Protein AF-A0A2V8DP26-F1 (afdb_monomer)

Solvent-accessible surface area (backbone atoms only — not comparable to full-atom values): 3430 Å² total; per-residue (Å²): 120,82,68,33,62,60,46,29,57,50,56,54,33,65,84,52,31,72,76,36,67,87,80,55,64,85,84,44,42,66,64,57,37,50,53,49,54,52,58,54,74,71,41,81,75,81,84,81,82,88,87,85,134

Secondary structure (DSSP, 8-state):
-TTHHHHHHHHT-HHHHTTSTTTS-SSPPHHHHHHHHHHHHT-SS--------

Structure (mmCIF, N/CA/C/O backbone):
data_AF-A0A2V8DP26-F1
#
_entry.id   AF-A0A2V8DP26-F1
#
loop_
_atom_site.group_PDB
_atom_site.id
_atom_site.type_symbol
_atom_site.label_atom_id
_atom_site.label_alt_id
_atom_site.label_comp_id
_atom_site.label_asym_id
_atom_site.label_entity_id
_atom_site.label_seq_id
_atom_site.pdbx_PDB_ins_code
_atom_site.Cartn_x
_atom_site.Cartn_y
_atom_site.Cartn_z
_atom_site.occupancy
_atom_site.B_iso_or_equiv
_atom_site.auth_seq_id
_atom_site.auth_comp_id
_atom_site.auth_asym_id
_atom_site.auth_atom_id
_atom_site.pdbx_PDB_model_num
ATOM 1 N N . MET A 1 1 ? -8.478 -14.445 -2.151 1.00 57.62 1 MET A N 1
ATOM 2 C CA . MET A 1 1 ? -7.094 -14.287 -2.665 1.00 57.62 1 MET A CA 1
ATOM 3 C C . MET A 1 1 ? -6.986 -13.295 -3.826 1.00 57.62 1 MET A C 1
ATOM 5 O O . MET A 1 1 ? -5.864 -12.957 -4.171 1.00 57.62 1 MET A O 1
ATOM 9 N N . SER A 1 2 ? -8.101 -12.795 -4.381 1.00 74.62 2 SER A N 1
ATOM 10 C CA . SER A 1 2 ? -8.106 -11.898 -5.548 1.00 74.62 2 SER A CA 1
ATOM 11 C C . SER A 1 2 ? -7.326 -10.589 -5.353 1.00 74.62 2 SER A C 1
ATOM 13 O O . SER A 1 2 ? -6.758 -10.092 -6.314 1.00 74.62 2 SER A O 1
ATOM 15 N N . ASP A 1 3 ? -7.229 -10.068 -4.123 1.00 80.75 3 ASP A N 1
ATOM 16 C CA . ASP A 1 3 ? -6.570 -8.777 -3.844 1.00 80.75 3 ASP A CA 1
ATOM 17 C C . ASP A 1 3 ? -5.031 -8.858 -3.794 1.00 80.75 3 ASP A C 1
ATOM 19 O O . ASP A 1 3 ? -4.345 -7.841 -3.858 1.00 80.75 3 ASP A O 1
ATOM 23 N N . VAL A 1 4 ? -4.462 -10.066 -3.687 1.00 86.88 4 VAL A N 1
ATOM 24 C CA . VAL A 1 4 ? -3.012 -10.267 -3.504 1.00 86.88 4 VAL A CA 1
ATOM 25 C C . VAL A 1 4 ? -2.234 -9.954 -4.781 1.00 86.88 4 VAL A C 1
ATOM 27 O O . VAL A 1 4 ? -1.239 -9.235 -4.738 1.00 86.88 4 VAL A O 1
ATOM 30 N N . ASP A 1 5 ? -2.661 -10.493 -5.921 1.00 88.25 5 ASP A N 1
ATOM 31 C CA . ASP A 1 5 ? -1.961 -10.312 -7.195 1.00 88.25 5 ASP A CA 1
ATOM 32 C C . ASP A 1 5 ? -1.950 -8.855 -7.704 1.00 88.25 5 ASP A C 1
ATOM 34 O O . ASP A 1 5 ? -0.869 -8.383 -8.079 1.00 88.25 5 ASP A O 1
ATOM 38 N N . PRO A 1 6 ? -3.069 -8.095 -7.696 1.00 87.94 6 PRO A N 1
ATOM 39 C CA . PRO A 1 6 ? -3.029 -6.680 -8.051 1.00 87.94 6 PRO A CA 1
ATOM 40 C C . PRO A 1 6 ? -2.166 -5.881 -7.070 1.00 87.94 6 PRO A C 1
ATOM 42 O O . PRO A 1 6 ? -1.359 -5.065 -7.515 1.00 87.94 6 PRO A O 1
ATOM 45 N N . LEU A 1 7 ? -2.235 -6.162 -5.762 1.00 88.56 7 LEU A N 1
ATOM 46 C CA . LEU A 1 7 ? -1.400 -5.482 -4.771 1.00 88.56 7 LEU A CA 1
ATOM 47 C C . LEU A 1 7 ? 0.096 -5.704 -5.039 1.00 88.56 7 LEU A C 1
ATOM 49 O O . LEU A 1 7 ? 0.852 -4.740 -5.085 1.00 88.56 7 LEU A O 1
ATOM 53 N N . VAL A 1 8 ? 0.524 -6.941 -5.314 1.00 90.81 8 VAL A N 1
ATOM 54 C CA . VAL A 1 8 ? 1.924 -7.249 -5.666 1.00 90.81 8 VA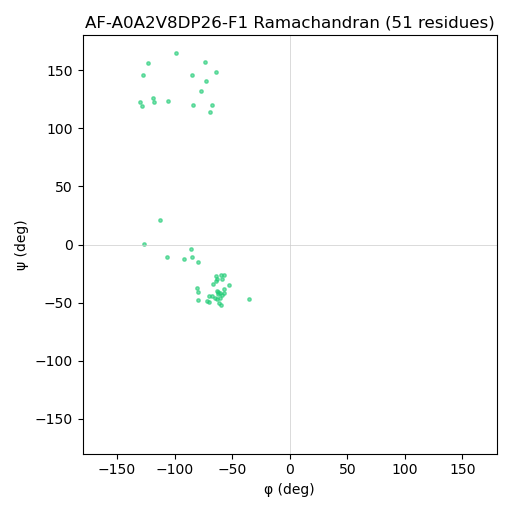L A CA 1
ATOM 55 C C . VAL A 1 8 ? 2.359 -6.554 -6.953 1.00 90.81 8 VAL A C 1
ATOM 57 O O . VAL A 1 8 ? 3.477 -6.036 -7.028 1.00 90.81 8 VAL A O 1
ATOM 60 N N . ARG A 1 9 ? 1.488 -6.517 -7.968 1.00 89.50 9 ARG A N 1
ATOM 61 C CA . ARG A 1 9 ? 1.772 -5.853 -9.246 1.00 89.50 9 ARG A CA 1
ATOM 62 C C . ARG A 1 9 ? 1.983 -4.349 -9.066 1.00 89.50 9 ARG A C 1
ATOM 64 O O . ARG A 1 9 ? 2.938 -3.803 -9.617 1.00 89.50 9 ARG A O 1
ATOM 71 N N . TYR A 1 10 ? 1.106 -3.681 -8.320 1.00 87.38 10 TYR A N 1
ATOM 72 C CA . TYR A 1 10 ? 1.156 -2.229 -8.149 1.00 87.38 10 TYR A CA 1
ATOM 73 C C . TYR A 1 10 ? 2.193 -1.789 -7.111 1.00 87.38 10 TYR A C 1
ATOM 75 O O . TYR A 1 10 ? 2.905 -0.818 -7.358 1.00 87.38 10 TYR A O 1
ATOM 83 N N . ALA A 1 11 ? 2.370 -2.528 -6.013 1.00 87.00 11 ALA A N 1
ATOM 84 C CA . ALA A 1 11 ? 3.387 -2.233 -5.001 1.00 87.00 11 ALA A CA 1
ATOM 85 C C . ALA A 1 11 ? 4.822 -2.324 -5.553 1.00 87.00 11 ALA A C 1
ATOM 87 O O . ALA A 1 11 ? 5.698 -1.579 -5.122 1.00 87.00 11 ALA A O 1
ATOM 88 N N . ASN A 1 12 ? 5.063 -3.180 -6.554 1.00 88.06 12 ASN A N 1
ATOM 89 C CA . ASN A 1 12 ? 6.351 -3.256 -7.254 1.00 88.06 12 ASN A CA 1
ATOM 90 C C . ASN A 1 12 ? 6.506 -2.261 -8.410 1.00 88.06 12 ASN A C 1
ATOM 92 O O . ASN A 1 12 ? 7.576 -2.191 -9.020 1.00 88.06 12 ASN A O 1
ATOM 96 N N . ASN A 1 13 ? 5.478 -1.478 -8.741 1.00 89.44 13 ASN A N 1
ATOM 97 C C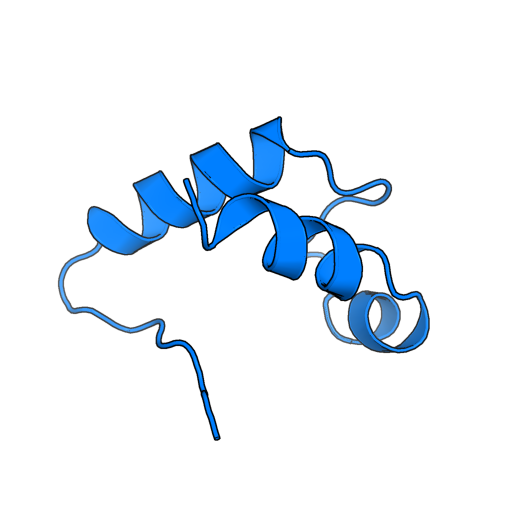A . ASN A 1 13 ? 5.633 -0.424 -9.731 1.00 89.44 13 ASN A CA 1
ATOM 98 C C . ASN A 1 13 ? 6.524 0.677 -9.146 1.00 89.44 13 ASN A C 1
ATOM 100 O O . ASN A 1 13 ? 6.119 1.387 -8.231 1.00 89.44 13 ASN A O 1
ATOM 104 N N . ARG A 1 14 ? 7.720 0.867 -9.712 1.00 85.06 14 ARG A N 1
ATOM 105 C CA . ARG A 1 14 ? 8.713 1.843 -9.231 1.00 85.06 14 ARG A CA 1
ATOM 106 C C . ARG A 1 14 ? 8.161 3.264 -9.073 1.00 85.06 14 ARG A C 1
ATOM 108 O O . ARG A 1 14 ? 8.561 3.961 -8.147 1.00 85.06 14 ARG A O 1
ATOM 115 N N . LYS A 1 15 ? 7.235 3.696 -9.940 1.00 86.00 15 LYS A N 1
ATOM 116 C CA . LYS A 1 15 ? 6.595 5.022 -9.832 1.00 86.00 15 LYS A CA 1
ATOM 117 C C . LYS A 1 15 ? 5.714 5.132 -8.584 1.00 86.00 15 LYS A C 1
ATOM 119 O O . LYS A 1 15 ? 5.639 6.200 -7.989 1.00 86.00 15 LYS A O 1
ATOM 124 N N . ILE A 1 16 ? 5.075 4.033 -8.186 1.00 83.94 16 ILE A N 1
ATOM 125 C CA . ILE A 1 16 ? 4.251 3.947 -6.977 1.00 83.94 16 ILE A CA 1
ATOM 126 C C . ILE A 1 16 ? 5.155 3.783 -5.751 1.00 83.94 16 ILE A C 1
ATOM 128 O O . ILE A 1 16 ? 5.038 4.548 -4.800 1.00 83.94 16 ILE A O 1
ATOM 132 N N . TRP A 1 17 ? 6.123 2.864 -5.807 1.00 84.38 17 TRP A N 1
ATOM 133 C CA . TRP A 1 17 ? 7.044 2.574 -4.705 1.00 84.38 17 TRP A CA 1
ATOM 134 C C . TRP A 1 17 ? 7.832 3.802 -4.226 1.00 84.38 17 TRP A C 1
ATOM 136 O O . TRP A 1 17 ? 7.980 4.005 -3.025 1.00 84.38 17 TRP A O 1
ATOM 146 N N . LEU A 1 18 ? 8.262 4.685 -5.137 1.00 84.94 18 LEU A N 1
ATOM 147 C CA . LEU A 1 18 ? 8.944 5.936 -4.772 1.00 84.94 18 LEU A CA 1
ATOM 148 C C . LEU A 1 18 ? 8.120 6.836 -3.832 1.00 84.94 18 LEU A C 1
ATOM 150 O O . LEU A 1 18 ? 8.712 7.611 -3.079 1.00 84.94 18 LEU A O 1
ATOM 154 N N . ASN A 1 19 ? 6.787 6.719 -3.867 1.00 83.56 19 ASN A N 1
ATOM 155 C CA . ASN A 1 19 ? 5.850 7.443 -3.005 1.00 83.56 19 ASN A CA 1
ATOM 156 C C . ASN A 1 19 ? 5.499 6.680 -1.712 1.00 83.56 19 ASN A C 1
ATOM 158 O O . ASN A 1 19 ? 4.933 7.266 -0.797 1.00 83.56 19 ASN A O 1
ATOM 162 N N . LEU A 1 20 ? 5.845 5.393 -1.618 1.00 77.44 20 LEU A N 1
ATOM 163 C CA . LEU A 1 20 ? 5.540 4.493 -0.495 1.00 77.44 20 LEU A CA 1
ATOM 164 C C . LEU A 1 20 ? 6.801 4.080 0.279 1.00 77.44 20 LEU A C 1
ATOM 166 O O . LEU A 1 20 ? 6.796 3.046 0.938 1.00 77.44 20 LEU A O 1
ATOM 170 N N . ARG A 1 21 ? 7.872 4.873 0.157 1.00 71.19 21 ARG A N 1
ATOM 171 C CA . ARG A 1 21 ? 9.287 4.558 0.430 1.00 71.19 21 ARG A CA 1
ATOM 172 C C . ARG A 1 21 ? 9.557 3.601 1.604 1.00 71.19 21 ARG A C 1
ATOM 174 O O . ARG A 1 21 ? 10.305 2.648 1.418 1.00 71.19 21 ARG A O 1
ATOM 181 N N . ASP A 1 22 ? 8.920 3.821 2.754 1.00 76.00 22 ASP A N 1
ATOM 182 C CA . ASP A 1 22 ? 9.122 3.015 3.971 1.00 76.00 22 ASP A CA 1
ATOM 183 C C . ASP A 1 22 ? 7.949 2.074 4.292 1.00 76.00 22 ASP A C 1
ATOM 185 O O . ASP A 1 22 ? 8.045 1.218 5.168 1.00 76.00 22 ASP A O 1
ATOM 189 N N . ALA A 1 23 ? 6.825 2.231 3.595 1.00 78.25 23 ALA A N 1
ATOM 190 C CA . ALA A 1 23 ? 5.618 1.453 3.829 1.00 78.25 23 ALA A CA 1
ATOM 191 C C . ALA A 1 23 ? 5.699 0.068 3.182 1.00 78.25 23 ALA A C 1
ATOM 193 O O . ALA A 1 23 ? 5.284 -0.908 3.804 1.00 78.25 23 ALA A O 1
ATOM 194 N N . PHE A 1 24 ? 6.233 -0.031 1.955 1.00 83.06 24 PHE A N 1
ATOM 195 C CA . PHE A 1 24 ? 6.341 -1.297 1.224 1.00 83.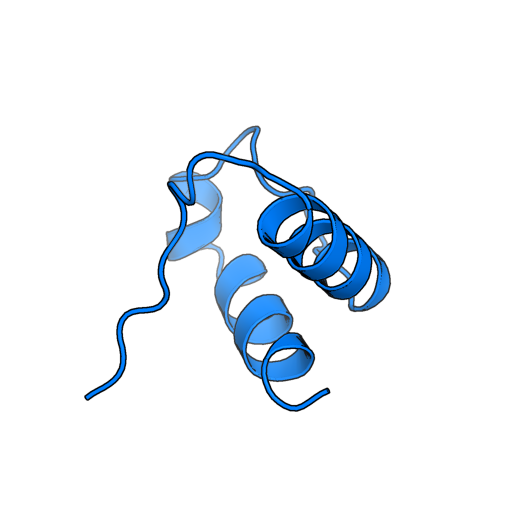06 24 PHE A CA 1
ATOM 196 C C . PHE A 1 24 ? 7.802 -1.673 0.930 1.00 83.06 24 PHE A C 1
ATOM 198 O O . PHE A 1 24 ? 8.502 -0.915 0.248 1.00 83.06 24 PHE A O 1
ATOM 205 N N . PRO A 1 25 ? 8.266 -2.859 1.377 1.00 85.31 25 PRO A N 1
ATOM 206 C CA . PRO A 1 25 ? 9.586 -3.356 1.010 1.00 85.31 25 PRO A CA 1
ATOM 207 C C . PRO A 1 25 ? 9.667 -3.608 -0.501 1.00 85.31 25 PRO A C 1
ATOM 209 O O . PRO A 1 25 ? 8.677 -3.975 -1.135 1.00 85.31 25 PRO A O 1
ATOM 212 N N . HIS A 1 26 ? 10.857 -3.427 -1.080 1.00 82.81 26 HIS A N 1
ATOM 213 C CA . HIS A 1 26 ? 11.128 -3.786 -2.470 1.00 82.81 26 HIS A CA 1
ATOM 214 C C . HIS A 1 26 ? 12.229 -4.856 -2.546 1.00 82.81 26 HIS A C 1
ATOM 216 O O . HIS A 1 26 ? 13.318 -4.619 -2.019 1.00 82.81 26 HIS A O 1
ATOM 222 N N . PRO A 1 27 ? 11.988 -6.000 -3.219 1.00 88.62 27 PRO A N 1
ATOM 223 C CA . PRO A 1 27 ? 10.756 -6.374 -3.925 1.00 88.62 27 PRO A CA 1
ATOM 224 C C . PRO A 1 27 ? 9.599 -6.719 -2.971 1.00 88.62 27 PRO A C 1
ATOM 226 O O . PRO A 1 27 ? 9.798 -7.392 -1.966 1.00 88.62 27 PRO A O 1
ATOM 229 N N . TYR A 1 28 ? 8.382 -6.295 -3.319 1.00 90.94 28 TYR A N 1
ATOM 230 C CA . TYR A 1 28 ? 7.170 -6.585 -2.552 1.00 90.94 28 TYR A CA 1
ATOM 231 C C . TYR A 1 28 ? 6.628 -7.962 -2.936 1.00 90.94 28 TYR A C 1
ATOM 233 O O . TYR A 1 28 ? 6.322 -8.214 -4.105 1.00 90.94 28 TYR A O 1
ATOM 241 N N . THR A 1 29 ? 6.520 -8.881 -1.984 1.00 92.88 29 THR A N 1
ATOM 242 C CA . THR A 1 29 ? 6.181 -10.276 -2.277 1.00 92.88 29 THR A CA 1
ATOM 243 C C . THR A 1 29 ? 4.701 -10.579 -2.052 1.00 92.88 29 THR A C 1
ATOM 245 O O . THR A 1 29 ? 3.967 -9.866 -1.368 1.00 92.88 29 THR A O 1
ATOM 248 N N . ARG A 1 30 ? 4.240 -11.719 -2.583 1.00 92.75 30 ARG A N 1
ATOM 249 C CA . ARG A 1 30 ? 2.902 -12.249 -2.267 1.00 92.75 30 ARG A CA 1
ATOM 250 C C . ARG A 1 30 ? 2.717 -12.539 -0.77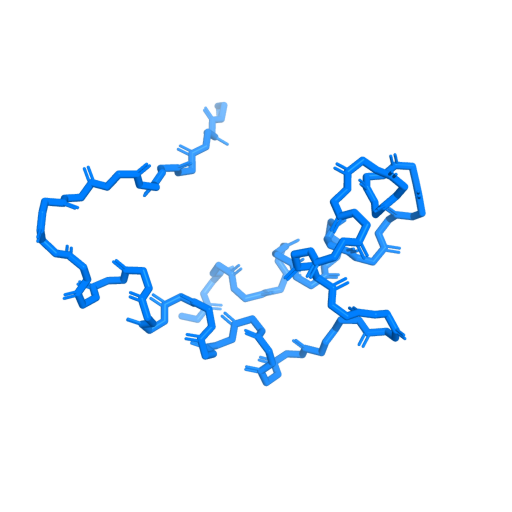6 1.00 92.75 30 ARG A C 1
ATOM 252 O O . ARG A 1 30 ? 1.578 -12.580 -0.322 1.00 92.75 30 ARG A O 1
ATOM 259 N N . HIS A 1 31 ? 3.796 -12.813 -0.043 1.00 91.62 31 HIS A N 1
ATOM 260 C CA . HIS A 1 31 ? 3.721 -12.994 1.403 1.00 91.62 31 HIS A CA 1
ATOM 261 C C . HIS A 1 31 ? 3.421 -11.659 2.086 1.00 91.62 31 HIS A C 1
ATOM 263 O O . HIS A 1 31 ? 2.426 -11.585 2.800 1.00 91.62 31 HIS A O 1
ATOM 269 N N . ASP A 1 32 ? 4.165 -10.604 1.744 1.00 90.94 32 ASP A N 1
ATOM 270 C CA . ASP A 1 32 ? 3.946 -9.250 2.275 1.00 90.94 32 ASP A CA 1
ATOM 271 C C . ASP A 1 32 ? 2.522 -8.756 1.996 1.00 90.94 32 ASP A C 1
ATOM 273 O O . ASP A 1 32 ? 1.855 -8.234 2.884 1.00 90.94 32 ASP A O 1
ATOM 277 N N . ALA A 1 33 ? 2.009 -9.016 0.789 1.00 91.00 33 ALA A N 1
ATOM 278 C CA . ALA A 1 33 ? 0.632 -8.704 0.413 1.00 91.00 33 ALA A CA 1
ATOM 279 C C . ALA A 1 33 ? -0.409 -9.400 1.305 1.00 91.00 33 ALA A C 1
ATOM 281 O O . ALA A 1 33 ? -1.397 -8.789 1.710 1.00 91.00 33 ALA A O 1
ATOM 282 N N . ARG A 1 34 ? -0.207 -10.687 1.620 1.00 92.44 34 ARG A N 1
ATOM 283 C CA . ARG A 1 34 ? -1.121 -11.440 2.493 1.00 92.44 34 ARG A CA 1
ATOM 284 C C . ARG A 1 34 ? -1.080 -10.925 3.925 1.00 92.44 34 ARG A C 1
ATOM 286 O O . ARG A 1 34 ? -2.139 -10.750 4.521 1.00 92.44 34 ARG A O 1
ATOM 293 N N . GLU A 1 35 ? 0.117 -10.676 4.449 1.00 91.56 35 GLU A N 1
ATOM 294 C CA . GLU A 1 35 ? 0.305 -10.132 5.796 1.00 91.56 35 GLU A CA 1
ATOM 295 C C . GLU A 1 35 ? -0.314 -8.737 5.921 1.00 91.56 35 GLU A C 1
ATOM 297 O O . GLU A 1 35 ? -1.030 -8.466 6.883 1.00 91.56 35 GLU A O 1
ATOM 302 N N . PHE A 1 36 ? -0.127 -7.887 4.908 1.00 89.94 36 PHE A N 1
ATOM 303 C CA . PHE A 1 36 ? -0.746 -6.569 4.839 1.00 89.94 36 PHE A CA 1
ATOM 304 C C . PHE A 1 36 ? -2.276 -6.653 4.858 1.00 89.94 36 PHE A C 1
ATOM 306 O O . PHE A 1 36 ? -2.909 -6.025 5.703 1.00 89.94 36 PHE A O 1
ATOM 313 N N . ILE A 1 37 ? -2.883 -7.465 3.982 1.00 90.06 37 ILE A N 1
ATOM 314 C CA . ILE A 1 37 ? -4.347 -7.625 3.926 1.00 90.06 37 ILE A CA 1
ATOM 315 C C . ILE A 1 37 ? -4.890 -8.155 5.257 1.00 90.06 37 ILE A C 1
ATOM 317 O O . ILE A 1 37 ? -5.921 -7.675 5.729 1.00 90.06 37 ILE A O 1
ATOM 321 N N . ARG A 1 38 ? -4.208 -9.127 5.875 1.00 91.25 38 ARG A N 1
ATOM 322 C CA . ARG A 1 38 ? -4.603 -9.6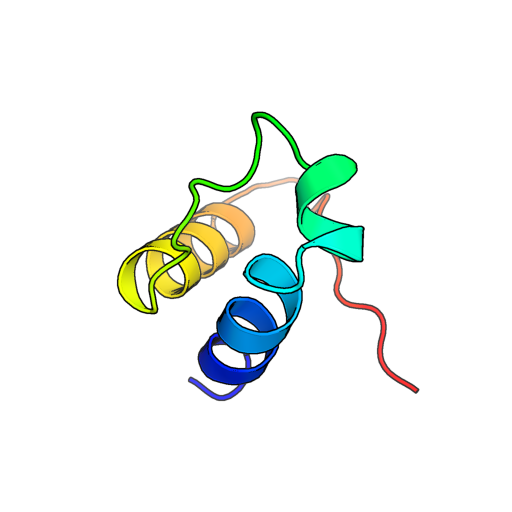64 7.182 1.00 91.25 38 ARG A CA 1
ATOM 323 C C . ARG A 1 38 ? -4.566 -8.575 8.254 1.00 91.25 38 ARG A C 1
ATOM 325 O O . ARG A 1 38 ? -5.569 -8.352 8.923 1.00 91.25 38 ARG A O 1
ATOM 332 N N . GLY A 1 39 ? -3.457 -7.842 8.344 1.00 90.12 39 GLY A N 1
ATOM 333 C CA . GLY A 1 39 ? -3.288 -6.772 9.325 1.00 90.12 39 GLY A CA 1
ATOM 334 C C . GLY A 1 39 ? -4.252 -5.600 9.131 1.00 90.12 39 GLY A C 1
ATOM 335 O O . GLY A 1 39 ? -4.658 -4.982 10.108 1.00 90.12 39 GLY A O 1
ATOM 336 N N . VAL A 1 40 ? -4.650 -5.293 7.893 1.00 90.88 40 VAL A N 1
ATOM 337 C CA . VAL A 1 40 ? -5.674 -4.275 7.615 1.00 90.88 40 VAL A CA 1
ATOM 338 C C . VAL A 1 40 ? -7.059 -4.746 8.058 1.00 90.88 40 VAL A C 1
ATOM 340 O O . VAL A 1 40 ? -7.767 -3.984 8.708 1.00 90.88 40 VAL A O 1
ATOM 343 N N . ARG A 1 41 ? -7.432 -5.999 7.770 1.00 89.00 41 ARG A N 1
ATOM 344 C CA . ARG A 1 41 ? -8.738 -6.571 8.153 1.00 89.00 41 ARG A CA 1
ATOM 345 C C . ARG A 1 41 ? -8.942 -6.677 9.664 1.00 89.00 41 ARG A C 1
ATOM 347 O O . ARG A 1 41 ? -10.077 -6.675 10.123 1.00 89.00 41 ARG A O 1
ATOM 354 N N . GLU A 1 42 ? -7.859 -6.801 10.423 1.00 90.75 42 GLU A N 1
ATOM 355 C CA . GLU A 1 42 ? -7.891 -6.891 11.887 1.00 90.75 42 GLU A CA 1
ATOM 356 C C . GLU A 1 42 ? -7.926 -5.514 12.575 1.00 90.75 42 GLU A C 1
ATOM 358 O O . GLU A 1 42 ? -8.159 -5.435 13.782 1.00 90.75 42 GLU A O 1
ATOM 363 N N . ARG A 1 43 ? -7.712 -4.411 11.841 1.00 89.25 43 ARG A N 1
ATOM 364 C CA . ARG A 1 43 ? -7.750 -3.062 12.421 1.00 89.25 43 ARG A CA 1
ATOM 365 C C . ARG A 1 43 ? -9.181 -2.590 12.642 1.00 89.25 43 ARG A C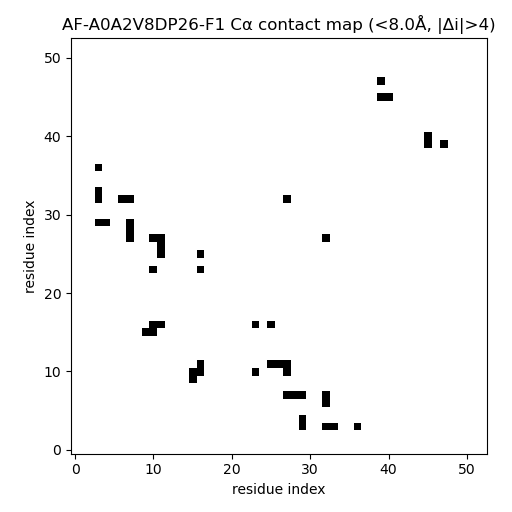 1
ATOM 367 O O . ARG A 1 43 ? -10.008 -2.608 11.738 1.00 89.25 43 ARG A O 1
ATOM 374 N N . SER A 1 44 ? -9.420 -2.070 13.843 1.00 86.19 44 SER A N 1
ATOM 375 C CA . SER A 1 44 ? -10.633 -1.346 14.208 1.00 86.19 44 SER A CA 1
ATOM 376 C C . SER A 1 44 ? -10.241 -0.021 14.879 1.00 86.19 44 SER A C 1
ATOM 378 O O . SER A 1 44 ? -9.499 -0.054 15.865 1.00 86.19 44 SER A O 1
ATOM 380 N N . PRO A 1 45 ? -10.679 1.144 14.364 1.00 87.88 45 PRO A N 1
ATOM 381 C CA . PRO A 1 45 ? -11.583 1.314 1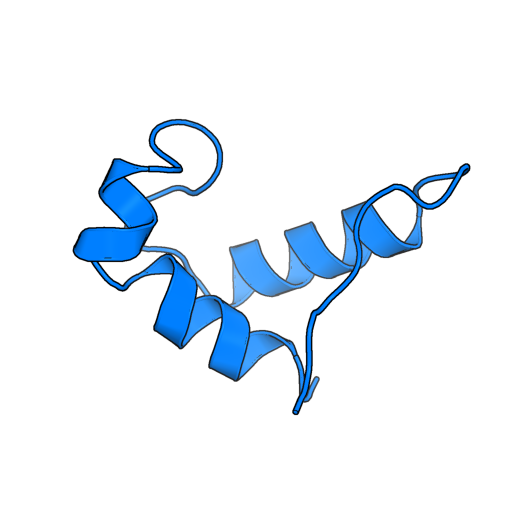3.225 1.00 87.88 45 PRO A CA 1
ATOM 382 C C . PRO A 1 45 ? -10.917 1.021 11.870 1.00 87.88 45 PRO A C 1
ATOM 384 O O . PRO A 1 45 ? -9.695 1.112 11.717 1.00 87.88 45 PRO A O 1
ATOM 387 N N . GLU A 1 46 ? -11.738 0.694 10.872 1.00 91.00 46 GLU A N 1
ATOM 388 C CA . GLU A 1 46 ? -11.284 0.510 9.493 1.00 91.00 46 GLU A CA 1
ATOM 389 C C . GLU A 1 46 ? -10.833 1.860 8.915 1.00 91.00 46 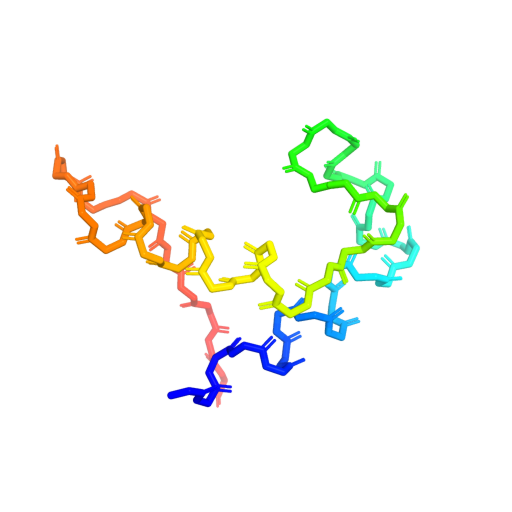GLU A C 1
ATOM 391 O O . GLU A 1 46 ? -11.588 2.830 8.874 1.00 91.00 46 GLU A O 1
ATOM 396 N N . THR A 1 47 ? -9.565 1.940 8.513 1.00 91.25 47 THR A N 1
ATOM 397 C CA . THR A 1 47 ? -8.930 3.184 8.032 1.00 91.25 47 THR A CA 1
ATOM 398 C C . THR A 1 47 ? -8.273 3.025 6.663 1.00 91.25 47 THR A C 1
ATOM 400 O O . THR A 1 47 ? -7.673 3.965 6.150 1.00 91.25 47 THR A O 1
ATOM 403 N N . THR A 1 48 ? -8.345 1.836 6.065 1.00 89.69 48 THR A N 1
ATOM 404 C CA . THR A 1 48 ? -7.678 1.504 4.801 1.00 89.69 48 THR A CA 1
ATOM 405 C C . THR A 1 48 ? -8.700 0.915 3.841 1.00 89.69 48 THR A C 1
ATOM 407 O O . THR A 1 48 ? -9.263 -0.135 4.123 1.00 89.69 48 T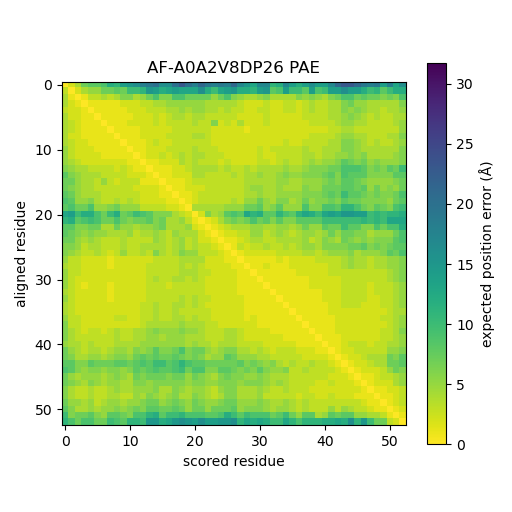HR A O 1
ATOM 410 N N . PHE A 1 49 ? -8.906 1.575 2.701 1.00 87.00 49 PHE A N 1
ATOM 411 C CA . PHE A 1 49 ? -9.905 1.194 1.701 1.00 87.00 49 PHE A CA 1
ATOM 412 C C . PHE A 1 49 ? -9.264 1.075 0.318 1.00 87.00 49 PHE A C 1
ATOM 414 O O . PHE A 1 49 ? -8.346 1.827 -0.017 1.00 87.00 49 PHE A O 1
ATOM 421 N N . ALA A 1 50 ? -9.753 0.132 -0.487 1.00 83.75 50 ALA A N 1
ATOM 422 C CA . ALA A 1 50 ? -9.402 0.033 -1.898 1.00 83.75 50 ALA A CA 1
ATOM 423 C C . ALA A 1 50 ? -10.299 0.961 -2.731 1.00 83.75 50 ALA A C 1
ATOM 425 O O . ALA A 1 50 ? -11.472 1.144 -2.411 1.00 83.75 50 ALA A O 1
ATOM 426 N N . ILE A 1 51 ? -9.747 1.530 -3.803 1.00 81.44 51 ILE A N 1
ATOM 427 C CA . ILE A 1 51 ? -10.504 2.291 -4.802 1.00 81.44 51 ILE A CA 1
ATOM 428 C C . ILE A 1 51 ? -10.606 1.412 -6.048 1.00 81.44 51 ILE A C 1
ATOM 430 O O . ILE A 1 51 ? -9.574 0.991 -6.573 1.00 81.44 51 ILE A O 1
ATOM 434 N N . ASP A 1 52 ? -11.832 1.147 -6.491 1.00 78.12 52 ASP A N 1
ATOM 435 C CA . ASP A 1 52 ? -12.157 0.382 -7.701 1.00 78.12 52 ASP A CA 1
ATOM 436 C C . ASP A 1 52 ? -13.038 1.234 -8.636 1.00 78.12 52 ASP A C 1
ATOM 438 O O . ASP A 1 52 ? -13.664 2.191 -8.165 1.00 78.12 52 ASP A O 1
ATOM 442 N N . VAL A 1 53 ? -13.040 0.936 -9.942 1.00 72.69 53 VAL A N 1
ATOM 443 C CA . VAL A 1 53 ? -13.735 1.719 -10.994 1.00 72.69 53 VAL A CA 1
ATOM 444 C C . VAL A 1 53 ? -14.886 0.974 -11.651 1.00 72.69 53 VAL A C 1
ATOM 446 O O . VAL A 1 53 ? -14.755 -0.244 -11.890 1.00 72.69 53 VAL A O 1
#

Foldseek 3Di:
DVQLVVCQVQCQPPVNCVVCVPPADPNHDSVNSVVVVVVQVPDPPRDDDDDDD

Sequence (53 aa):
MSDVDPLVRYANNRKIWLNLRDAFPHPYTRHDAREFIRGVRERSPETTFAIDV

Radius of gyration: 11.26 Å; Cα contacts (8 Å, |Δi|>4): 25; chains: 1; bounding box: 25×22×25 Å

pLDDT: mean 85.88, std 6.55, range [57.62, 92.88]

Nearest PDB structures (foldseek):
  7f6g-assembly1_B  TM=4.531E-01  e=5.873E+00  Homo sapiens

Mean predicted aligned error: 4.35 Å